Protein AF-A0A1L7NMK0-F1 (afdb_monomer_lite)

Structure (mmCIF, N/CA/C/O backbone):
data_AF-A0A1L7NMK0-F1
#
_entry.id   AF-A0A1L7NMK0-F1
#
loop_
_atom_site.group_PDB
_atom_site.id
_atom_site.type_symbol
_atom_site.label_atom_id
_atom_site.label_alt_id
_atom_site.label_comp_id
_atom_site.label_asym_id
_atom_site.label_entity_id
_atom_site.label_seq_id
_atom_site.pdbx_PDB_ins_code
_atom_site.Cartn_x
_atom_site.Cartn_y
_atom_site.Cartn_z
_atom_site.occupancy
_atom_site.B_iso_or_equiv
_atom_site.auth_seq_id
_atom_site.auth_comp_id
_atom_site.auth_asym_id
_atom_site.auth_atom_id
_atom_site.pdbx_PDB_model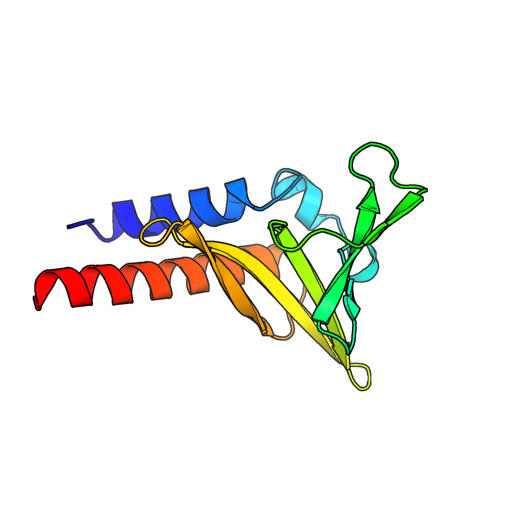_num
ATOM 1 N N . MET A 1 1 ? -13.448 -4.265 22.493 1.00 78.88 1 MET A N 1
ATOM 2 C CA . MET A 1 1 ? -12.572 -3.128 22.129 1.00 78.88 1 MET A CA 1
ATOM 3 C C . MET A 1 1 ? -11.142 -3.613 22.079 1.00 78.88 1 MET A C 1
ATOM 5 O O . MET A 1 1 ? -10.805 -4.499 22.856 1.00 78.88 1 MET A O 1
ATOM 9 N N . MET A 1 2 ? -10.332 -3.049 21.187 1.00 83.88 2 MET A N 1
ATOM 10 C CA . MET A 1 2 ? -8.895 -3.326 21.132 1.00 83.88 2 MET A CA 1
ATOM 11 C C . MET A 1 2 ? -8.120 -2.323 21.994 1.00 83.88 2 MET A C 1
ATOM 13 O O . MET A 1 2 ? -8.490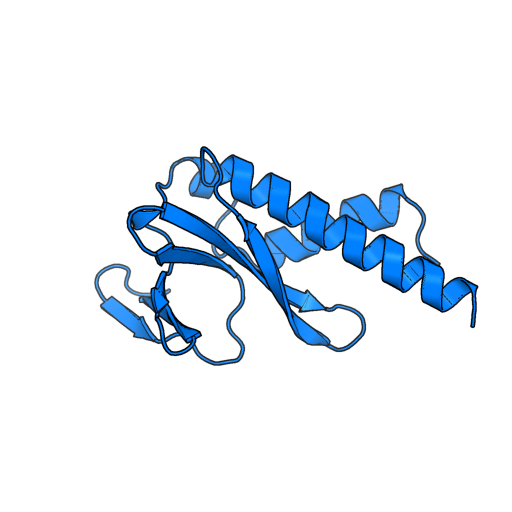 -1.149 22.060 1.00 83.88 2 MET A O 1
ATOM 17 N N . THR A 1 3 ? -7.051 -2.779 22.644 1.00 91.19 3 THR A N 1
ATOM 18 C CA . THR A 1 3 ? -6.072 -1.917 23.323 1.00 91.19 3 THR A CA 1
ATOM 19 C C . THR A 1 3 ? -5.153 -1.226 22.304 1.00 91.19 3 THR A C 1
ATOM 21 O O . THR A 1 3 ? -5.024 -1.709 21.177 1.00 91.19 3 THR A O 1
ATOM 24 N N . PRO A 1 4 ? -4.436 -0.145 22.674 1.00 91.31 4 PRO A N 1
ATOM 25 C CA . PRO A 1 4 ? -3.474 0.497 21.771 1.00 91.31 4 PRO A CA 1
ATOM 26 C C . PRO A 1 4 ? -2.407 -0.461 21.218 1.00 91.31 4 PRO A C 1
ATOM 28 O O . PRO A 1 4 ? -2.057 -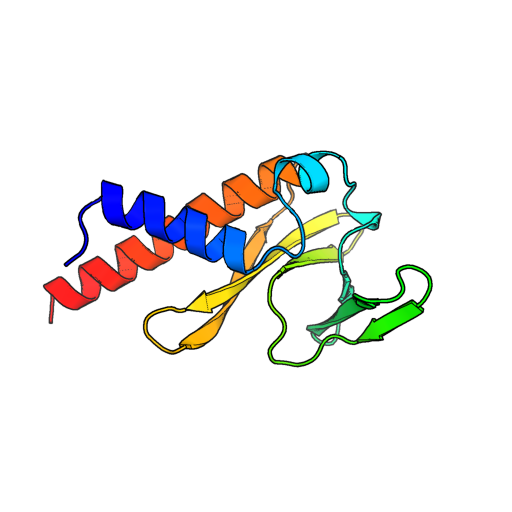0.385 20.044 1.00 91.31 4 PRO A O 1
ATOM 31 N N . SER A 1 5 ? -1.926 -1.406 22.035 1.00 92.00 5 SER A N 1
ATOM 32 C CA . SER A 1 5 ? -0.956 -2.419 21.600 1.00 92.00 5 SER A CA 1
ATOM 33 C C . SER A 1 5 ? -1.551 -3.422 20.610 1.00 92.00 5 SER A C 1
ATOM 35 O O . SER A 1 5 ? -0.887 -3.791 19.645 1.00 92.00 5 SER A O 1
ATOM 37 N N . GLN A 1 6 ? -2.813 -3.825 20.798 1.00 93.50 6 GLN A N 1
ATOM 38 C CA . GLN A 1 6 ? -3.526 -4.676 19.843 1.00 93.50 6 GLN A CA 1
ATOM 39 C C . GLN A 1 6 ? -3.776 -3.951 18.519 1.00 93.50 6 GLN A C 1
ATOM 41 O O . GLN A 1 6 ? -3.662 -4.568 17.465 1.00 93.50 6 GLN A O 1
ATOM 46 N N . ILE A 1 7 ? -4.090 -2.651 18.557 1.00 92.62 7 ILE A N 1
ATOM 47 C CA . ILE A 1 7 ? -4.283 -1.842 17.347 1.00 92.62 7 ILE A CA 1
ATOM 48 C C . ILE A 1 7 ? -2.969 -1.711 16.571 1.00 92.62 7 ILE A C 1
ATOM 50 O O . ILE A 1 7 ? -2.955 -1.933 15.363 1.00 92.62 7 ILE A O 1
ATOM 54 N N . ALA A 1 8 ? -1.861 -1.419 17.258 1.00 93.75 8 ALA A N 1
ATOM 55 C CA . ALA A 1 8 ? -0.547 -1.338 16.626 1.00 93.75 8 ALA A CA 1
ATOM 56 C C . ALA A 1 8 ? -0.142 -2.668 15.964 1.00 93.75 8 ALA A C 1
ATOM 58 O O . ALA A 1 8 ? 0.280 -2.671 14.810 1.00 93.75 8 ALA A O 1
ATOM 59 N N . ALA A 1 9 ? -0.328 -3.797 16.657 1.00 93.88 9 ALA A N 1
ATOM 60 C CA . ALA A 1 9 ? -0.041 -5.118 16.098 1.00 93.88 9 ALA A CA 1
ATOM 61 C C . ALA A 1 9 ? -0.939 -5.443 14.891 1.00 93.88 9 ALA A C 1
ATOM 63 O O . ALA A 1 9 ? -0.449 -5.898 13.862 1.00 93.88 9 ALA A O 1
ATOM 64 N N . ALA A 1 10 ? -2.241 -5.157 14.979 1.00 93.44 10 ALA A N 1
ATOM 65 C CA . ALA A 1 10 ? -3.171 -5.399 13.879 1.00 93.44 10 ALA A CA 1
ATOM 66 C C . ALA A 1 10 ? -2.861 -4.547 12.642 1.00 93.44 10 ALA A C 1
ATOM 68 O O . ALA A 1 10 ? -2.978 -5.045 11.526 1.00 93.44 10 ALA A O 1
ATOM 69 N N . ALA A 1 11 ? -2.437 -3.292 12.821 1.00 94.75 11 ALA A N 1
ATOM 70 C CA . ALA A 1 11 ? -2.039 -2.433 11.710 1.00 94.75 11 ALA A CA 1
ATOM 71 C C . ALA A 1 11 ? -0.843 -3.013 10.943 1.00 94.75 11 ALA A C 1
ATOM 73 O O . ALA A 1 11 ? -0.875 -3.079 9.715 1.00 94.75 11 ALA A O 1
ATOM 74 N N . VAL A 1 12 ? 0.176 -3.492 11.665 1.00 95.44 12 VAL A N 1
ATOM 75 C CA . VAL A 1 12 ? 1.340 -4.163 11.067 1.00 95.44 12 VAL A CA 1
ATOM 76 C C . VAL A 1 12 ? 0.918 -5.412 10.296 1.00 95.44 12 VAL A C 1
ATOM 78 O O . VAL A 1 12 ? 1.328 -5.582 9.151 1.00 95.44 12 VAL A O 1
ATOM 81 N N . GLU A 1 13 ? 0.067 -6.256 10.881 1.00 94.19 13 GLU A N 1
ATOM 82 C CA . GLU A 1 13 ? -0.396 -7.487 10.231 1.00 94.19 13 GLU A CA 1
ATOM 83 C C . GLU A 1 13 ? -1.252 -7.216 8.987 1.00 94.19 13 GLU A C 1
ATOM 85 O O . GLU A 1 13 ? -1.078 -7.879 7.967 1.00 94.19 13 GLU A O 1
ATOM 90 N N . ILE A 1 14 ? -2.129 -6.206 9.018 1.00 94.31 14 ILE A N 1
ATOM 91 C CA . ILE A 1 14 ? -2.913 -5.795 7.844 1.00 94.31 14 ILE A CA 1
ATOM 92 C C . ILE A 1 14 ? -1.986 -5.361 6.710 1.00 94.31 14 ILE A C 1
ATOM 94 O O . ILE A 1 14 ? -2.140 -5.846 5.589 1.00 94.31 14 ILE A O 1
ATOM 98 N N . VAL A 1 15 ? -1.010 -4.493 6.993 1.00 95.12 15 VAL A N 1
ATOM 99 C CA . VAL A 1 15 ? -0.054 -4.044 5.973 1.00 95.12 15 VAL A CA 1
ATOM 100 C C . VAL A 1 15 ? 0.743 -5.231 5.444 1.00 95.12 15 VAL A C 1
ATOM 102 O O . VAL A 1 15 ? 0.774 -5.431 4.236 1.00 95.12 15 VAL A O 1
ATOM 105 N N . ARG A 1 16 ? 1.299 -6.077 6.318 1.00 93.31 16 ARG A N 1
ATOM 106 C CA . ARG A 1 16 ? 2.043 -7.278 5.910 1.00 93.31 16 ARG A CA 1
ATOM 107 C C . ARG A 1 16 ? 1.225 -8.215 5.029 1.00 93.31 16 ARG A C 1
ATOM 109 O O . ARG A 1 16 ? 1.743 -8.686 4.027 1.00 93.31 16 ARG A O 1
ATOM 116 N N . SER A 1 17 ? -0.044 -8.445 5.359 1.00 91.88 17 SER A N 1
ATOM 117 C CA . SER A 1 17 ? -0.927 -9.315 4.572 1.00 91.88 17 SER A CA 1
ATOM 118 C C . SER A 1 17 ? -1.230 -8.779 3.169 1.00 91.88 17 SER A C 1
ATOM 120 O O . SER A 1 17 ? -1.575 -9.555 2.282 1.00 91.88 17 SER A O 1
ATOM 122 N N . ALA A 1 18 ? -1.100 -7.465 2.962 1.00 92.56 18 ALA A N 1
ATOM 123 C CA . ALA A 1 18 ? -1.277 -6.842 1.657 1.00 92.56 18 ALA A CA 1
ATOM 124 C C . ALA A 1 18 ? -0.007 -6.912 0.793 1.00 92.56 18 ALA A C 1
ATOM 126 O O . ALA A 1 18 ? -0.095 -6.748 -0.420 1.00 92.56 18 ALA A O 1
ATOM 127 N N . LEU A 1 19 ? 1.170 -7.126 1.387 1.00 91.88 19 LEU A N 1
ATOM 128 C CA . LEU A 1 19 ? 2.442 -7.102 0.669 1.00 91.88 19 LEU A CA 1
ATOM 129 C C . LEU A 1 19 ? 2.782 -8.490 0.093 1.00 91.88 19 LEU A C 1
ATOM 131 O O . LEU A 1 19 ? 2.665 -9.491 0.797 1.00 91.88 19 LEU A O 1
ATOM 135 N N . PRO A 1 20 ? 3.245 -8.574 -1.170 1.00 86.88 20 PRO A N 1
ATOM 136 C CA . PRO A 1 20 ? 3.590 -9.853 -1.800 1.00 86.88 20 PRO A CA 1
ATOM 137 C C . PRO A 1 20 ? 4.906 -10.453 -1.281 1.00 86.88 20 PRO A C 1
ATOM 139 O O . PRO A 1 20 ? 5.145 -11.648 -1.433 1.00 86.88 20 PRO A O 1
ATOM 142 N N . TYR A 1 21 ? 5.760 -9.625 -0.674 1.00 87.50 21 TYR A N 1
ATOM 143 C CA . TYR A 1 21 ? 7.069 -9.996 -0.143 1.00 87.50 21 TYR A CA 1
ATOM 144 C C . TYR A 1 21 ? 7.263 -9.393 1.249 1.00 87.50 21 TYR A C 1
ATOM 146 O O . TYR A 1 21 ? 6.513 -8.507 1.667 1.00 87.50 21 TYR A O 1
ATOM 154 N N . SER A 1 22 ? 8.282 -9.864 1.970 1.00 86.88 22 SER A N 1
ATOM 155 C CA . SER A 1 22 ? 8.623 -9.297 3.273 1.00 86.88 22 SER A CA 1
ATOM 156 C C . SER A 1 22 ? 9.092 -7.844 3.140 1.00 86.88 22 SER A C 1
ATOM 158 O O . SER A 1 22 ? 9.614 -7.436 2.097 1.00 86.88 22 SER A O 1
ATOM 160 N N . SER A 1 23 ? 8.916 -7.059 4.205 1.00 84.19 23 SER A N 1
ATOM 161 C CA . SER A 1 23 ? 9.320 -5.650 4.225 1.00 84.19 23 SER A CA 1
ATOM 162 C C . SER A 1 23 ? 10.808 -5.477 3.906 1.00 84.19 23 SER A C 1
ATOM 164 O O . SER A 1 23 ? 11.161 -4.592 3.139 1.00 84.19 23 SER A O 1
ATOM 166 N N . GLU A 1 24 ? 11.665 -6.376 4.397 1.00 88.62 24 GLU A N 1
ATOM 167 C CA . GLU A 1 24 ? 13.121 -6.324 4.205 1.00 88.62 24 GLU A CA 1
ATOM 168 C C . GLU A 1 24 ? 13.536 -6.507 2.734 1.00 88.62 24 GLU A C 1
ATOM 170 O O . GLU A 1 24 ? 14.564 -5.984 2.297 1.00 88.62 24 GLU A O 1
ATOM 175 N N . LEU A 1 25 ? 12.750 -7.260 1.955 1.00 88.69 25 LEU A N 1
ATOM 176 C CA . LEU A 1 25 ? 12.960 -7.392 0.511 1.00 88.69 25 LEU A CA 1
ATOM 177 C C . LEU A 1 25 ? 12.433 -6.162 -0.230 1.00 88.69 25 LEU A C 1
ATOM 179 O O . LEU A 1 25 ? 13.105 -5.647 -1.118 1.00 88.69 25 LEU A O 1
ATOM 183 N N . LEU A 1 26 ? 11.260 -5.663 0.160 1.00 89.69 26 LEU A N 1
ATOM 184 C CA . LEU A 1 26 ? 10.643 -4.493 -0.470 1.00 89.69 26 LEU A CA 1
ATOM 185 C C . LEU A 1 26 ? 11.416 -3.197 -0.216 1.00 89.69 26 LEU A C 1
ATOM 187 O O . LEU A 1 26 ? 11.404 -2.306 -1.057 1.00 89.69 26 LEU A O 1
ATOM 191 N N . GLU A 1 27 ? 12.128 -3.090 0.903 1.00 89.94 27 GLU A N 1
ATOM 192 C CA . GLU A 1 27 ? 13.015 -1.962 1.207 1.00 89.94 27 GLU A CA 1
ATOM 193 C C . GLU A 1 27 ? 14.165 -1.796 0.204 1.00 89.94 27 GLU A C 1
ATOM 195 O O . GLU A 1 27 ? 14.710 -0.700 0.080 1.00 89.94 27 GLU A O 1
ATOM 200 N N . GLN A 1 28 ? 14.511 -2.856 -0.533 1.00 89.88 28 GLN A N 1
ATOM 201 C CA . GLN A 1 28 ? 15.533 -2.825 -1.583 1.00 89.88 28 GLN A CA 1
ATOM 202 C C . GLN A 1 28 ? 14.973 -2.347 -2.928 1.00 89.88 28 GLN A C 1
ATOM 204 O O . GLN A 1 28 ? 15.747 -2.014 -3.825 1.00 89.88 28 GLN A O 1
ATOM 209 N N . CYS A 1 29 ? 13.646 -2.299 -3.070 1.00 89.69 29 CYS A N 1
ATOM 210 C CA . CYS A 1 29 ? 12.985 -1.855 -4.286 1.00 89.69 29 CYS A CA 1
ATOM 211 C C . CYS A 1 29 ? 12.946 -0.327 -4.388 1.00 89.69 29 CYS A C 1
ATOM 213 O O . CYS A 1 29 ? 12.864 0.418 -3.408 1.00 89.69 29 CYS A O 1
ATOM 215 N N . THR A 1 30 ? 12.919 0.142 -5.625 1.00 90.75 30 THR A N 1
ATOM 216 C CA . THR A 1 30 ? 12.612 1.519 -5.995 1.00 90.75 30 THR A CA 1
ATOM 217 C C . THR A 1 30 ? 11.130 1.669 -6.330 1.00 90.75 30 THR A C 1
ATOM 219 O O . THR A 1 30 ? 10.412 0.693 -6.549 1.00 90.75 30 THR A O 1
ATOM 222 N N . SER A 1 31 ? 10.648 2.910 -6.443 1.00 89.50 31 SER A N 1
ATOM 223 C CA . SER A 1 31 ? 9.257 3.152 -6.845 1.00 89.50 31 SER A CA 1
ATOM 224 C C . SER A 1 31 ? 8.908 2.586 -8.224 1.00 89.50 31 SER A C 1
ATOM 226 O O . SER A 1 31 ? 7.739 2.346 -8.480 1.00 89.50 31 SER A O 1
ATOM 228 N N . LEU A 1 32 ? 9.892 2.407 -9.115 1.00 88.19 32 LEU A N 1
ATOM 229 C CA . LEU A 1 32 ? 9.674 1.907 -10.480 1.00 88.19 32 LEU A CA 1
ATOM 230 C C . LEU A 1 32 ? 9.412 0.398 -10.535 1.00 88.19 32 LEU A C 1
ATOM 232 O O . LEU A 1 32 ? 8.931 -0.107 -11.544 1.00 88.19 32 LEU A O 1
ATOM 236 N N . GLU A 1 33 ? 9.747 -0.317 -9.464 1.00 89.50 33 GLU A N 1
ATOM 237 C CA . GLU A 1 33 ? 9.526 -1.760 -9.342 1.00 89.50 33 GLU A CA 1
ATOM 238 C C . GLU A 1 33 ? 8.173 -2.076 -8.694 1.00 89.50 33 GLU A C 1
ATOM 240 O O . GLU A 1 33 ? 7.763 -3.235 -8.632 1.00 89.50 33 GLU A O 1
ATOM 245 N N . LEU A 1 34 ? 7.462 -1.048 -8.221 1.00 92.56 34 LEU A N 1
ATOM 246 C CA . LEU A 1 34 ? 6.129 -1.192 -7.662 1.00 92.56 34 LEU A CA 1
ATOM 247 C C . LEU A 1 34 ? 5.050 -1.134 -8.752 1.00 92.56 34 LEU A C 1
ATOM 249 O O . LEU A 1 34 ? 5.220 -0.478 -9.781 1.00 92.56 34 LEU A O 1
ATOM 253 N N . PRO A 1 35 ? 3.891 -1.761 -8.505 1.00 94.94 35 PRO A N 1
ATOM 254 C CA . PRO A 1 35 ? 2.704 -1.570 -9.324 1.00 94.94 35 PRO A CA 1
ATOM 255 C C . PRO A 1 35 ? 2.326 -0.095 -9.486 1.00 94.94 35 PRO A C 1
ATOM 257 O O . PRO A 1 35 ? 2.372 0.680 -8.531 1.00 94.94 35 PRO A O 1
ATOM 260 N N . HIS A 1 36 ? 1.892 0.288 -10.682 1.00 94.81 36 HIS A N 1
ATOM 261 C CA . HIS A 1 36 ? 1.524 1.654 -11.032 1.00 94.81 36 HIS A CA 1
ATOM 262 C C . HIS A 1 36 ? 0.008 1.829 -11.154 1.00 94.81 36 HIS A C 1
ATOM 264 O O . HIS A 1 36 ? -0.666 1.068 -11.847 1.00 94.81 36 HIS A O 1
ATOM 270 N N . ILE A 1 37 ? -0.516 2.878 -10.518 1.00 94.62 37 ILE A N 1
ATOM 271 C CA . ILE A 1 37 ? -1.894 3.348 -10.667 1.00 94.62 37 ILE A CA 1
ATOM 272 C C . ILE A 1 37 ? -1.962 4.275 -11.880 1.00 94.62 37 ILE A C 1
ATOM 274 O O . ILE A 1 37 ? -1.290 5.311 -11.936 1.00 94.62 37 ILE A O 1
ATOM 278 N N . MET A 1 38 ? -2.807 3.913 -12.836 1.00 91.69 38 MET A N 1
ATOM 279 C CA . MET A 1 38 ? -3.059 4.668 -14.056 1.00 91.69 38 MET A CA 1
ATOM 280 C C . MET A 1 38 ? -4.134 5.740 -13.837 1.00 91.69 38 MET A C 1
ATOM 282 O O . MET A 1 38 ? -4.851 5.751 -12.839 1.00 91.69 38 MET A O 1
ATOM 286 N N . VAL A 1 39 ? -4.276 6.664 -14.791 1.00 86.81 39 VAL A N 1
ATOM 287 C CA . VAL A 1 39 ? -5.216 7.805 -14.694 1.00 86.81 39 VAL A CA 1
ATOM 288 C C . VAL A 1 39 ? -6.677 7.362 -14.541 1.00 86.81 39 VAL A C 1
ATOM 290 O O . VAL A 1 39 ? -7.474 8.072 -13.935 1.00 86.81 39 VAL A O 1
ATOM 293 N N . ASN A 1 40 ? -7.027 6.191 -15.071 1.00 88.50 40 ASN A N 1
ATOM 294 C CA . ASN A 1 40 ? -8.356 5.595 -14.952 1.00 88.50 40 ASN A CA 1
ATOM 295 C C . ASN A 1 40 ? -8.574 4.826 -13.632 1.00 88.50 40 ASN A C 1
ATOM 297 O O . ASN A 1 40 ? -9.662 4.299 -13.423 1.00 88.50 40 ASN A O 1
ATOM 301 N N . GLY A 1 41 ? -7.571 4.772 -12.748 1.00 87.56 41 GLY A N 1
ATOM 302 C CA . GLY A 1 41 ? -7.623 4.066 -11.466 1.00 87.56 41 GLY A CA 1
ATOM 303 C C . GLY A 1 41 ? -7.214 2.593 -11.528 1.00 87.56 41 GLY A C 1
ATOM 304 O O . GLY A 1 41 ? -7.150 1.949 -10.482 1.00 87.56 41 GLY A O 1
ATOM 305 N N . ASP A 1 42 ? -6.906 2.064 -12.713 1.00 92.94 42 ASP A N 1
ATOM 306 C CA . ASP A 1 42 ? -6.415 0.697 -12.853 1.00 92.94 42 ASP A CA 1
ATOM 307 C C . ASP A 1 42 ? -4.991 0.567 -12.317 1.00 92.94 42 ASP A C 1
ATOM 309 O O . ASP A 1 42 ? -4.163 1.466 -12.487 1.00 92.94 42 ASP A O 1
ATOM 313 N N . VAL A 1 43 ? -4.695 -0.576 -11.700 1.00 95.12 43 VAL A N 1
ATOM 314 C CA . VAL A 1 43 ? -3.355 -0.894 -11.203 1.00 95.12 43 VAL A CA 1
ATOM 315 C C . VAL A 1 43 ? -2.709 -1.905 -12.135 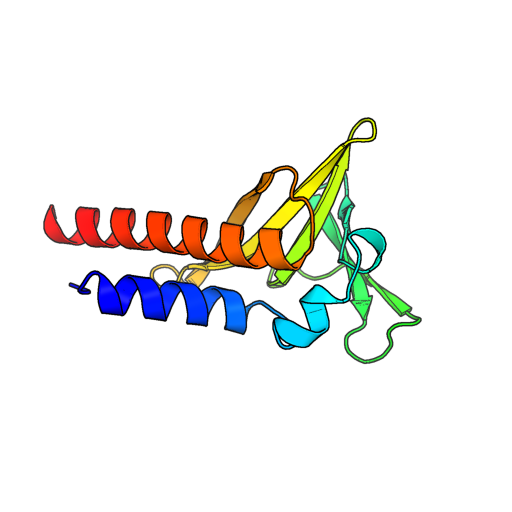1.00 95.12 43 VAL A C 1
ATOM 317 O O . VAL A 1 43 ? -3.286 -2.958 -12.400 1.00 95.12 43 VAL A O 1
ATOM 320 N N . PHE A 1 44 ? -1.509 -1.597 -12.611 1.00 94.25 44 PHE A N 1
ATOM 321 C CA . PHE A 1 44 ? -0.715 -2.491 -13.447 1.00 94.25 44 PHE A CA 1
ATOM 322 C C . PHE A 1 44 ? 0.603 -2.822 -12.766 1.00 94.25 44 PHE A C 1
ATOM 324 O O . PHE A 1 44 ? 1.241 -1.949 -12.183 1.00 94.25 44 PHE A O 1
ATOM 331 N N . GLY A 1 45 ? 1.032 -4.071 -12.862 1.00 92.50 45 GLY A N 1
ATOM 332 C CA . GLY A 1 45 ? 2.272 -4.520 -12.248 1.00 92.50 45 GLY A CA 1
ATOM 333 C C . GLY A 1 45 ? 2.759 -5.845 -12.822 1.00 92.50 45 GLY A C 1
ATOM 334 O O . GLY A 1 45 ? 2.101 -6.422 -13.696 1.00 92.50 45 GLY A O 1
ATOM 335 N N . PRO A 1 46 ? 3.907 -6.339 -12.335 1.00 88.94 46 PRO A N 1
ATOM 336 C CA . PRO A 1 46 ? 4.412 -7.653 -12.708 1.00 88.94 46 PRO A CA 1
ATOM 337 C C . PRO A 1 46 ? 3.419 -8.757 -12.318 1.00 88.94 46 PRO A C 1
ATOM 339 O O . PRO A 1 46 ? 2.800 -8.708 -11.250 1.00 88.94 46 PRO A O 1
ATOM 342 N N . ALA A 1 47 ? 3.266 -9.769 -13.167 1.00 86.62 47 ALA A N 1
ATOM 343 C CA . ALA A 1 47 ? 2.473 -10.941 -12.826 1.00 86.62 47 ALA A CA 1
ATOM 344 C C . ALA A 1 47 ? 3.149 -11.708 -11.667 1.00 86.62 47 ALA A C 1
ATOM 346 O O . ALA A 1 47 ? 4.378 -11.837 -11.667 1.00 86.62 47 ALA A O 1
ATOM 347 N N . PRO A 1 48 ? 2.392 -12.230 -10.682 1.00 78.75 48 PRO A N 1
ATOM 348 C CA . PRO A 1 48 ? 2.967 -12.911 -9.515 1.00 78.75 48 PRO A CA 1
ATOM 349 C C . PRO A 1 48 ? 3.851 -14.120 -9.855 1.00 78.75 48 PRO A C 1
ATOM 351 O O . PRO A 1 48 ? 4.769 -14.449 -9.112 1.00 78.75 48 PRO A O 1
ATOM 354 N N . ASP A 1 49 ? 3.563 -14.787 -10.971 1.00 81.81 49 ASP A N 1
ATOM 355 C CA . ASP A 1 49 ? 4.242 -15.982 -11.473 1.00 81.81 49 ASP A CA 1
ATOM 356 C C . ASP A 1 49 ? 5.285 -15.679 -12.561 1.00 81.81 49 ASP A C 1
ATOM 358 O O . ASP A 1 49 ? 6.087 -16.546 -12.913 1.00 81.81 49 ASP A O 1
ATOM 362 N N . ASN A 1 50 ? 5.298 -14.456 -13.095 1.00 80.94 50 ASN A N 1
ATOM 363 C CA . ASN A 1 50 ? 6.210 -14.045 -14.150 1.00 80.94 50 ASN A CA 1
ATOM 364 C C . ASN A 1 50 ? 6.464 -12.533 -14.112 1.00 80.94 50 ASN A C 1
ATOM 366 O O . ASN A 1 50 ? 5.733 -11.748 -14.714 1.00 80.94 50 ASN A O 1
ATOM 370 N N . ALA A 1 51 ? 7.572 -12.130 -13.488 1.00 77.19 51 ALA A N 1
ATOM 371 C CA . ALA A 1 51 ? 7.961 -10.723 -13.398 1.00 77.19 51 ALA A CA 1
ATOM 372 C C . ALA A 1 51 ? 8.238 -10.054 -14.763 1.00 77.19 51 ALA A C 1
ATOM 374 O O . ALA A 1 51 ? 8.245 -8.828 -14.846 1.00 77.19 51 ALA A O 1
ATOM 375 N N . ALA A 1 52 ? 8.444 -10.829 -15.838 1.00 80.62 52 ALA A N 1
ATOM 376 C CA . ALA A 1 52 ? 8.600 -10.302 -17.196 1.00 80.62 52 ALA A CA 1
ATOM 377 C C . ALA A 1 52 ? 7.256 -10.046 -17.906 1.00 80.62 52 ALA A C 1
ATOM 379 O O . ALA A 1 52 ? 7.235 -9.423 -18.969 1.00 80.62 52 ALA A O 1
ATOM 380 N N . ALA A 1 53 ? 6.140 -10.518 -17.345 1.00 85.44 53 ALA A N 1
ATOM 381 C CA . ALA A 1 53 ? 4.800 -10.225 -17.828 1.00 85.44 53 ALA A CA 1
ATOM 382 C C . ALA A 1 53 ? 4.176 -9.109 -16.986 1.00 85.44 53 ALA A C 1
ATOM 384 O O . ALA A 1 53 ? 4.210 -9.148 -15.759 1.00 85.44 53 ALA A O 1
ATOM 385 N N . PHE A 1 54 ? 3.576 -8.124 -17.649 1.00 86.94 54 PHE A N 1
ATOM 386 C CA . PHE A 1 54 ? 2.816 -7.063 -16.994 1.00 86.94 54 PHE A CA 1
ATOM 387 C C . PHE A 1 54 ? 1.326 -7.361 -17.129 1.00 86.94 54 PHE A C 1
ATOM 389 O O . PHE A 1 54 ? 0.857 -7.696 -18.219 1.00 86.94 54 PHE A O 1
ATOM 396 N N . MET A 1 55 ? 0.578 -7.234 -16.039 1.00 93.75 55 MET A N 1
ATOM 397 C CA . MET A 1 55 ? -0.864 -7.462 -16.033 1.00 93.75 55 MET A CA 1
ATOM 398 C C . MET A 1 55 ? -1.606 -6.332 -15.330 1.00 93.75 55 MET A C 1
ATOM 400 O O . MET A 1 55 ? -1.056 -5.643 -14.472 1.00 93.75 55 MET A O 1
ATOM 404 N N . GLN A 1 56 ? -2.878 -6.173 -15.686 1.00 95.62 56 GLN A N 1
ATOM 405 C CA . GLN A 1 56 ? -3.818 -5.384 -14.904 1.00 95.62 56 GLN A CA 1
ATOM 406 C C . GLN A 1 56 ? -4.254 -6.206 -13.693 1.00 95.62 56 GLN A C 1
ATOM 408 O O . GLN A 1 56 ? -4.741 -7.331 -13.842 1.00 95.62 56 GLN A O 1
ATOM 413 N N . TYR A 1 57 ? -4.103 -5.655 -12.496 1.00 94.06 57 TYR A N 1
ATOM 414 C CA . TYR A 1 57 ? -4.625 -6.279 -11.293 1.00 94.06 57 TYR A CA 1
ATOM 415 C C . TYR A 1 57 ? -6.129 -6.053 -11.159 1.00 94.06 57 TYR A C 1
ATOM 417 O O . TYR A 1 57 ? -6.663 -4.991 -11.478 1.00 94.06 57 TYR A O 1
ATOM 425 N N . GLY A 1 58 ? -6.813 -7.088 -10.674 1.00 91.62 58 GLY A N 1
ATOM 426 C CA . GLY A 1 58 ? -8.257 -7.073 -10.493 1.00 91.62 58 GLY A CA 1
ATOM 427 C C . GLY A 1 58 ? -8.729 -6.145 -9.363 1.00 91.62 58 GLY A C 1
ATOM 428 O O . GLY A 1 58 ? -7.934 -5.663 -8.550 1.00 91.62 58 GLY A O 1
ATOM 429 N N . PRO A 1 59 ? -10.051 -5.939 -9.251 1.00 87.62 59 PRO A N 1
ATOM 430 C CA . PRO A 1 59 ? -10.653 -5.057 -8.248 1.00 87.62 59 PRO A CA 1
ATOM 431 C C . PRO A 1 59 ? -10.450 -5.531 -6.800 1.00 87.62 59 PRO A C 1
ATOM 433 O O . PRO A 1 59 ? -10.607 -4.740 -5.877 1.00 87.62 59 PRO A O 1
ATOM 436 N N . ASP A 1 60 ? -10.076 -6.791 -6.587 1.00 89.12 60 ASP A N 1
ATOM 437 C CA . ASP A 1 60 ? -9.813 -7.364 -5.263 1.00 89.12 60 ASP A CA 1
ATOM 438 C C . ASP A 1 60 ? -8.346 -7.289 -4.828 1.00 89.12 60 ASP A C 1
ATOM 440 O O . ASP A 1 60 ? -8.022 -7.694 -3.710 1.00 89.12 60 ASP A O 1
ATOM 444 N N . TRP A 1 61 ? -7.463 -6.792 -5.699 1.00 92.81 61 TRP A N 1
ATOM 445 C CA . TRP A 1 61 ? -6.037 -6.711 -5.415 1.00 92.81 61 TRP A CA 1
ATOM 446 C C . TRP A 1 61 ? -5.735 -5.759 -4.253 1.00 92.81 61 TRP A C 1
ATOM 448 O O . TRP A 1 61 ? -6.330 -4.682 -4.128 1.00 92.81 61 TRP A O 1
ATOM 458 N N . THR A 1 62 ? -4.774 -6.172 -3.431 1.00 94.81 62 THR A N 1
ATOM 459 C CA . THR A 1 62 ? -4.203 -5.424 -2.311 1.00 94.81 62 THR A CA 1
ATOM 460 C C . THR A 1 62 ? -2.691 -5.383 -2.457 1.00 94.81 62 THR A C 1
ATOM 462 O O . THR A 1 62 ? -2.097 -6.329 -2.970 1.00 94.81 62 THR A O 1
ATOM 465 N N . GLY A 1 63 ? -2.076 -4.308 -1.981 1.00 95.44 63 GLY A N 1
ATOM 466 C CA . GLY A 1 63 ? -0.636 -4.123 -2.030 1.00 95.44 63 GLY A CA 1
ATOM 467 C C . GLY A 1 63 ? -0.233 -2.664 -2.064 1.00 95.44 63 GLY A C 1
ATOM 468 O O . GLY A 1 63 ? -1.062 -1.755 -1.973 1.00 95.44 63 GLY A O 1
ATOM 469 N N . LEU A 1 64 ? 1.074 -2.451 -2.171 1.00 96.00 64 LEU A N 1
ATOM 470 C CA . LEU A 1 64 ? 1.649 -1.129 -2.347 1.00 96.00 64 LEU A CA 1
AT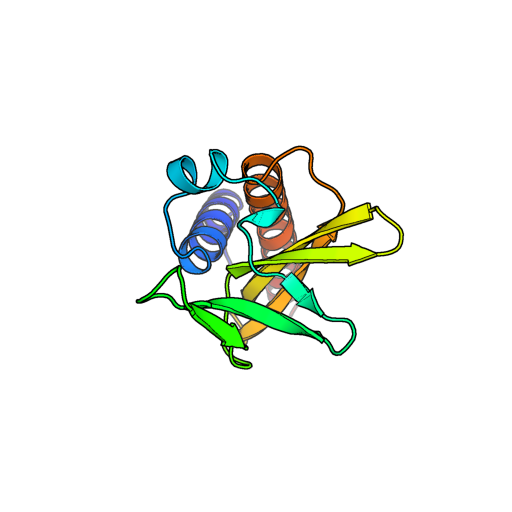OM 471 C C . LEU A 1 64 ? 1.691 -0.797 -3.839 1.00 96.00 64 LEU A C 1
ATOM 473 O O . LEU A 1 64 ? 2.113 -1.619 -4.648 1.00 96.00 64 LEU A O 1
ATOM 477 N N . ALA A 1 65 ? 1.257 0.404 -4.194 1.00 96.19 65 ALA A N 1
ATOM 478 C CA . ALA A 1 65 ? 1.306 0.914 -5.553 1.00 96.19 65 ALA A CA 1
ATOM 479 C C . ALA A 1 65 ? 1.805 2.358 -5.562 1.00 96.19 65 ALA A C 1
ATOM 481 O O . ALA A 1 65 ? 1.808 3.051 -4.541 1.00 96.19 65 ALA A O 1
ATOM 482 N N . VAL A 1 66 ? 2.199 2.829 -6.735 1.00 96.38 66 VAL A N 1
ATOM 483 C CA . VAL A 1 66 ? 2.636 4.202 -6.956 1.00 96.38 66 VAL A CA 1
ATOM 484 C C . VAL A 1 66 ? 1.802 4.867 -8.034 1.00 96.38 66 VAL A C 1
ATOM 486 O O . VAL A 1 66 ? 1.361 4.247 -8.993 1.00 96.38 66 VAL A O 1
ATOM 489 N N . SER A 1 67 ? 1.602 6.168 -7.906 1.00 94.69 67 SER A N 1
ATOM 490 C CA . SER A 1 67 ? 1.071 7.000 -8.982 1.00 94.69 67 SER A CA 1
ATOM 491 C C . SER A 1 67 ? 2.075 8.098 -9.283 1.00 94.69 67 SER A C 1
ATOM 493 O O . SER A 1 67 ? 2.597 8.711 -8.348 1.00 94.69 67 SER A O 1
ATOM 495 N N . SER A 1 68 ? 2.280 8.409 -10.558 1.00 88.25 68 SER A N 1
ATOM 496 C CA . SER A 1 68 ? 3.120 9.533 -10.965 1.00 88.25 68 SER A CA 1
ATOM 497 C C . SER A 1 68 ? 2.272 10.597 -11.651 1.00 88.25 68 SER A C 1
ATOM 499 O O . SER A 1 68 ? 1.612 10.327 -12.653 1.00 88.25 68 SER A O 1
ATOM 501 N N . ARG A 1 69 ? 2.286 11.825 -11.122 1.00 79.00 69 ARG A N 1
ATOM 502 C CA . ARG A 1 69 ? 1.603 12.976 -11.729 1.00 79.00 69 ARG A CA 1
ATOM 503 C C . ARG A 1 69 ? 2.539 14.175 -11.744 1.00 79.00 69 ARG A C 1
ATOM 505 O O . ARG A 1 69 ? 3.081 14.548 -10.710 1.00 79.00 69 ARG A O 1
ATOM 512 N N . CYS A 1 70 ? 2.731 14.772 -12.921 1.00 72.81 70 CYS A N 1
ATOM 513 C CA . CYS A 1 70 ? 3.573 15.961 -13.108 1.00 72.81 70 CYS A CA 1
ATOM 514 C C . CYS A 1 70 ? 4.994 15.820 -12.516 1.00 72.81 70 CYS A C 1
ATOM 516 O O . CYS A 1 70 ? 5.511 16.756 -11.917 1.00 72.81 70 CYS A O 1
ATOM 518 N N . GLY A 1 71 ? 5.608 14.638 -12.645 1.00 73.38 71 GLY A N 1
ATOM 519 C CA . GLY A 1 71 ? 6.951 14.355 -12.119 1.00 73.38 71 GLY A CA 1
ATOM 520 C C . GLY A 1 71 ? 7.015 14.017 -10.624 1.00 73.38 71 GLY A C 1
ATOM 521 O O . GLY A 1 71 ? 8.077 13.633 -10.146 1.00 73.38 71 GLY A O 1
ATOM 522 N N . GLY A 1 72 ? 5.902 14.108 -9.889 1.00 83.50 72 GLY A N 1
ATOM 523 C CA . GLY A 1 72 ? 5.812 13.666 -8.498 1.00 83.50 72 GLY A CA 1
ATOM 524 C C . GLY A 1 72 ? 5.319 12.226 -8.391 1.00 83.50 72 GLY A C 1
ATOM 525 O O . GLY A 1 72 ? 4.300 11.882 -8.992 1.00 83.50 72 GLY A O 1
ATOM 526 N N . THR A 1 73 ? 6.010 11.406 -7.599 1.00 91.69 73 THR A N 1
ATOM 527 C CA . THR A 1 73 ? 5.586 10.043 -7.247 1.00 91.69 73 THR A CA 1
ATOM 528 C C . THR A 1 73 ? 4.914 10.056 -5.880 1.00 91.69 73 THR A C 1
ATOM 530 O O . THR A 1 73 ? 5.458 10.593 -4.918 1.00 91.69 73 THR A O 1
ATOM 533 N N . SER A 1 74 ? 3.718 9.480 -5.793 1.00 95.19 74 SER A N 1
ATOM 534 C CA . SER A 1 74 ? 3.003 9.244 -4.535 1.00 95.19 74 SER A CA 1
ATOM 535 C C . SER A 1 74 ? 2.785 7.756 -4.338 1.00 95.19 74 SER A C 1
ATOM 537 O O . SER A 1 74 ? 2.484 7.049 -5.300 1.00 95.19 74 SER A O 1
ATOM 539 N N . TYR A 1 75 ? 2.922 7.305 -3.098 1.00 96.88 75 TYR A N 1
ATOM 540 C CA . TYR A 1 75 ? 2.700 5.924 -2.702 1.00 96.88 75 TYR A CA 1
ATOM 541 C C . TYR A 1 75 ? 1.275 5.740 -2.190 1.00 96.88 75 TYR A C 1
ATOM 543 O O . TYR A 1 75 ? 0.672 6.648 -1.612 1.00 96.88 75 TYR A O 1
ATOM 551 N N . TRP A 1 76 ? 0.754 4.541 -2.398 1.00 97.12 76 TRP A N 1
ATOM 552 C CA . TRP A 1 76 ? -0.601 4.155 -2.050 1.00 97.12 76 TRP A CA 1
ATOM 553 C C . TRP A 1 76 ? -0.604 2.744 -1.494 1.00 97.12 76 TRP A C 1
ATOM 555 O O . TRP A 1 76 ? 0.068 1.867 -2.034 1.00 97.12 76 TRP A O 1
ATOM 565 N N . LEU A 1 77 ? -1.406 2.513 -0.461 1.00 97.31 77 LEU A N 1
ATOM 566 C CA . LEU A 1 77 ? -1.685 1.176 0.048 1.00 97.31 77 LEU A CA 1
ATOM 567 C C . LEU A 1 77 ? -3.124 0.794 -0.291 1.00 97.31 77 LEU A C 1
ATOM 569 O O . LEU A 1 77 ? -4.055 1.496 0.098 1.00 97.31 77 LEU A O 1
ATOM 573 N N . TYR A 1 78 ? -3.298 -0.353 -0.936 1.00 96.00 78 TYR A N 1
ATOM 574 C CA . TYR A 1 78 ? -4.574 -1.053 -1.045 1.00 96.00 78 TYR A CA 1
ATOM 575 C C . TYR A 1 78 ? -4.604 -2.186 -0.027 1.00 96.00 78 TYR A C 1
ATOM 577 O O . TYR A 1 78 ? -3.709 -3.027 -0.010 1.00 96.00 78 TYR A O 1
ATOM 585 N N . TYR A 1 79 ? -5.633 -2.230 0.812 1.00 94.94 79 TYR A N 1
ATOM 586 C CA . TYR A 1 79 ? -5.766 -3.236 1.866 1.00 94.94 79 TYR A CA 1
ATOM 587 C C . TYR A 1 79 ? -7.241 -3.576 2.108 1.00 94.94 79 TYR A C 1
ATOM 589 O O . TYR A 1 79 ? -8.132 -2.918 1.571 1.00 94.94 79 TYR A O 1
ATOM 597 N N . ARG A 1 80 ? -7.527 -4.615 2.900 1.00 90.75 80 ARG A N 1
ATOM 598 C CA . ARG A 1 80 ? -8.903 -4.937 3.312 1.00 90.75 80 ARG A CA 1
ATOM 599 C C . ARG A 1 80 ? -9.185 -4.412 4.710 1.00 90.75 80 ARG A C 1
ATOM 601 O O . ARG A 1 80 ? -8.460 -4.718 5.657 1.00 90.75 80 ARG A O 1
ATOM 608 N N . CYS A 1 81 ? -10.273 -3.663 4.848 1.00 84.12 81 CYS A N 1
ATOM 609 C CA . CYS A 1 81 ? -10.796 -3.294 6.154 1.00 84.12 81 CYS A CA 1
ATOM 610 C C . CYS A 1 81 ? -11.254 -4.563 6.881 1.00 84.12 81 CYS A C 1
ATOM 612 O O . CYS A 1 81 ? -12.139 -5.267 6.401 1.00 84.12 81 CYS A O 1
ATOM 614 N N . GLN A 1 82 ? -10.707 -4.855 8.064 1.00 77.94 82 GLN A N 1
ATOM 615 C CA . GLN A 1 82 ? -11.111 -6.056 8.807 1.00 77.94 82 GLN A CA 1
ATOM 616 C C . GLN A 1 82 ? -12.587 -6.033 9.235 1.00 77.94 82 GLN A C 1
ATOM 618 O O . GLN A 1 82 ? -13.175 -7.093 9.442 1.00 77.94 82 GLN A O 1
ATOM 623 N N . LEU A 1 83 ? -13.196 -4.848 9.359 1.00 76.00 83 LEU A N 1
ATOM 624 C CA . LEU A 1 83 ? -14.572 -4.710 9.838 1.00 76.00 83 LEU A CA 1
ATOM 625 C C . LEU A 1 83 ? -15.609 -4.952 8.745 1.00 76.00 83 LEU A C 1
ATOM 627 O O . LEU A 1 83 ? -16.581 -5.659 8.991 1.00 76.00 83 LEU A O 1
ATOM 631 N N . THR A 1 84 ? -15.417 -4.349 7.572 1.00 82.75 84 THR A N 1
ATOM 632 C CA . THR A 1 84 ? -16.372 -4.428 6.456 1.00 82.75 84 THR A CA 1
ATOM 633 C C . THR A 1 84 ? -15.959 -5.445 5.398 1.00 82.75 84 THR A C 1
ATOM 635 O O . THR A 1 84 ? -16.772 -5.797 4.555 1.00 82.75 84 THR A O 1
ATOM 638 N N . GLN A 1 85 ? -14.710 -5.927 5.431 1.00 85.81 85 GLN A N 1
ATOM 639 C CA . GLN A 1 85 ? -14.071 -6.749 4.388 1.00 85.81 85 GLN A CA 1
ATOM 640 C C . GLN A 1 85 ? -13.969 -6.066 3.015 1.00 85.81 85 GLN A C 1
ATOM 642 O O . GLN A 1 85 ? -13.489 -6.668 2.047 1.00 85.81 85 GLN A O 1
ATOM 647 N N . GLU A 1 86 ? -14.354 -4.793 2.939 1.00 88.56 86 GLU A N 1
ATOM 648 C CA . GLU A 1 86 ? -14.243 -3.975 1.743 1.00 88.56 86 GLU A CA 1
ATOM 649 C C . GLU A 1 86 ? -12.794 -3.545 1.516 1.00 88.56 86 GLU A C 1
ATOM 651 O O . GLU A 1 86 ? -11.995 -3.392 2.452 1.00 88.56 86 GLU A O 1
ATOM 656 N N . ARG A 1 87 ? -12.459 -3.338 0.242 1.00 91.38 87 ARG A N 1
ATOM 657 C CA . ARG A 1 87 ? -11.165 -2.796 -0.152 1.00 91.38 87 ARG A CA 1
ATOM 658 C C . ARG A 1 87 ? -11.100 -1.319 0.229 1.00 91.38 87 ARG A C 1
ATOM 660 O O . ARG A 1 87 ? -11.924 -0.523 -0.214 1.00 91.38 87 ARG A O 1
ATOM 667 N N . ALA A 1 88 ? -10.087 -0.967 1.003 1.00 91.50 88 ALA A N 1
ATOM 668 C CA . ALA A 1 88 ? -9.738 0.399 1.346 1.00 91.50 88 ALA A CA 1
ATOM 669 C C . ALA A 1 88 ? -8.471 0.821 0.593 1.00 91.50 88 ALA A C 1
ATOM 671 O O . ALA A 1 88 ? -7.645 -0.013 0.208 1.00 91.50 88 ALA A O 1
ATOM 672 N N . MET A 1 89 ? -8.326 2.130 0.393 1.00 92.88 89 MET A N 1
ATOM 673 C CA . MET A 1 89 ? -7.114 2.741 -0.143 1.00 92.88 89 MET A CA 1
ATOM 674 C C . MET A 1 89 ? -6.630 3.841 0.796 1.00 92.88 89 MET A C 1
AT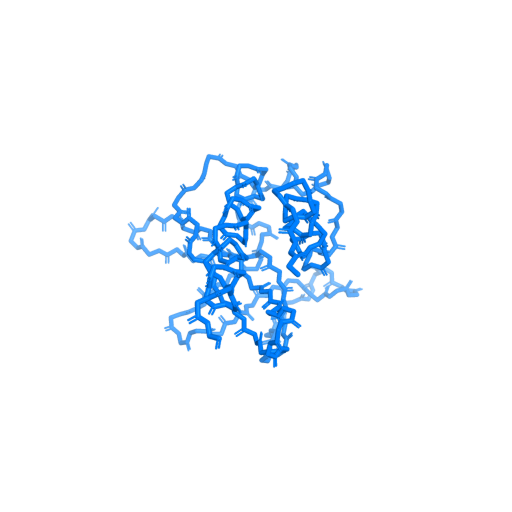OM 676 O O . MET A 1 89 ? -7.429 4.640 1.280 1.00 92.88 89 MET A O 1
ATOM 680 N N . ALA A 1 90 ? -5.323 3.892 1.023 1.00 94.44 90 ALA A N 1
ATOM 681 C CA . ALA A 1 90 ? -4.664 4.954 1.767 1.00 94.44 90 ALA A CA 1
ATOM 682 C C . ALA A 1 90 ? -3.672 5.678 0.855 1.00 94.44 90 ALA A C 1
ATOM 684 O O . ALA A 1 90 ? -2.796 5.049 0.258 1.00 94.44 90 ALA A O 1
ATOM 685 N N . CYS A 1 91 ? -3.808 7.002 0.758 1.00 94.56 91 CYS A N 1
ATOM 686 C CA . CYS A 1 91 ? -2.807 7.853 0.124 1.00 94.56 91 CYS A CA 1
ATOM 687 C C . CYS A 1 91 ? -1.691 8.118 1.132 1.00 94.56 91 CYS A C 1
ATOM 689 O O . CYS A 1 91 ? -1.926 8.723 2.176 1.00 94.56 91 CYS A O 1
ATOM 691 N N . LEU A 1 92 ? -0.479 7.683 0.810 1.00 96.12 92 LEU A N 1
ATOM 692 C CA . LEU A 1 92 ? 0.694 7.849 1.669 1.00 96.12 92 LEU A CA 1
ATOM 693 C C . LEU A 1 92 ? 1.506 9.088 1.273 1.00 96.12 92 LEU A C 1
ATOM 695 O O . LEU A 1 92 ? 2.440 9.470 1.973 1.00 96.12 92 LEU A O 1
ATOM 699 N N . GLY A 1 93 ? 1.155 9.713 0.144 1.00 94.25 93 GLY A N 1
ATOM 700 C CA . GLY A 1 93 ? 1.890 10.830 -0.431 1.00 94.25 93 GLY A CA 1
ATOM 701 C C . GLY A 1 93 ? 3.293 10.436 -0.912 1.00 94.25 93 GLY A C 1
ATOM 702 O O . GLY A 1 93 ? 3.601 9.249 -1.064 1.00 94.25 93 GLY A O 1
ATOM 703 N N . PRO A 1 94 ? 4.149 11.424 -1.209 1.00 94.94 94 PRO A N 1
ATOM 704 C CA . PRO A 1 94 ? 5.551 11.184 -1.524 1.00 94.94 94 PRO A CA 1
ATOM 705 C C . PRO A 1 94 ? 6.291 10.609 -0.315 1.00 94.94 94 PRO A C 1
ATOM 707 O O . PRO A 1 94 ? 6.177 11.134 0.790 1.00 94.94 94 PRO A O 1
ATOM 710 N N . GLN A 1 95 ? 7.075 9.557 -0.541 1.00 95.56 95 GLN A N 1
ATOM 711 C CA . GLN A 1 95 ? 7.902 8.914 0.480 1.00 95.56 95 GLN A CA 1
ATOM 712 C C . GLN A 1 95 ? 9.339 8.775 -0.033 1.00 95.56 95 GLN A C 1
ATOM 714 O O . GLN A 1 95 ? 9.535 8.589 -1.239 1.00 95.56 95 GLN A O 1
ATOM 719 N N . PRO A 1 96 ? 10.351 8.873 0.846 1.00 93.56 96 PRO A N 1
ATOM 720 C CA . PRO A 1 96 ? 11.756 8.815 0.442 1.00 93.56 96 PRO A CA 1
ATOM 721 C C . PRO A 1 96 ? 12.201 7.415 -0.010 1.00 93.56 96 PRO A C 1
ATOM 723 O O . PRO A 1 96 ? 13.212 7.295 -0.696 1.00 93.56 96 PRO A O 1
ATOM 726 N N . SER A 1 97 ? 11.466 6.365 0.361 1.00 94.38 97 SER A N 1
ATOM 727 C CA . SER A 1 97 ? 11.743 4.974 -0.007 1.00 94.38 97 SER A CA 1
ATOM 728 C C . SER A 1 97 ? 10.481 4.113 0.101 1.00 94.38 97 SER A C 1
ATOM 730 O O . SER A 1 97 ? 9.479 4.531 0.688 1.00 94.38 97 SER A O 1
ATOM 732 N N . VAL A 1 98 ? 10.545 2.885 -0.424 1.00 95.19 98 VAL A N 1
ATOM 733 C CA . VAL A 1 98 ? 9.492 1.874 -0.237 1.00 95.19 98 VAL A CA 1
ATOM 734 C C . VAL A 1 98 ? 9.329 1.520 1.245 1.00 95.19 98 VAL A C 1
ATOM 736 O O . VAL A 1 98 ? 8.202 1.435 1.723 1.00 95.19 98 VAL A O 1
ATOM 739 N N . GLY A 1 99 ? 10.429 1.413 1.998 1.00 95.31 99 GLY A N 1
ATOM 740 C CA . GLY A 1 99 ? 10.393 1.201 3.452 1.00 95.31 99 GLY A CA 1
ATOM 741 C C . GLY A 1 99 ? 9.619 2.291 4.193 1.00 95.31 99 GLY A C 1
ATOM 742 O O . GLY A 1 99 ? 8.692 1.995 4.943 1.00 95.31 99 GLY A O 1
ATOM 743 N N . ALA A 1 100 ? 9.909 3.563 3.899 1.00 95.75 100 ALA A N 1
ATOM 744 C CA . ALA A 1 100 ? 9.176 4.686 4.484 1.00 95.75 100 ALA A CA 1
ATOM 745 C C . ALA A 1 100 ? 7.687 4.679 4.093 1.00 95.75 100 ALA A C 1
ATOM 747 O O . ALA A 1 100 ? 6.828 5.036 4.898 1.00 95.75 100 ALA A O 1
ATOM 748 N N . ALA A 1 101 ? 7.354 4.217 2.882 1.00 97.00 101 ALA A N 1
ATOM 749 C CA . ALA A 1 101 ? 5.965 4.014 2.484 1.00 97.00 101 ALA A CA 1
ATOM 750 C C . ALA A 1 101 ? 5.282 2.890 3.278 1.00 97.00 101 ALA A C 1
ATOM 752 O O . ALA A 1 101 ? 4.135 3.057 3.684 1.00 97.00 101 ALA A O 1
ATOM 753 N N . ILE A 1 102 ? 5.967 1.781 3.564 1.00 96.69 102 ILE A N 1
ATOM 754 C CA . ILE A 1 102 ? 5.434 0.705 4.415 1.00 96.69 102 ILE A CA 1
ATOM 755 C C . ILE A 1 102 ? 5.193 1.216 5.844 1.00 96.69 102 ILE A C 1
ATOM 757 O O . ILE A 1 102 ? 4.134 0.963 6.418 1.00 96.69 102 ILE A O 1
ATOM 761 N N . GLU A 1 103 ? 6.119 1.991 6.409 1.00 96.56 103 GLU A N 1
ATOM 762 C CA . GLU A 1 103 ? 5.935 2.614 7.725 1.00 96.56 103 GLU A CA 1
ATOM 763 C C . GLU A 1 103 ? 4.744 3.584 7.737 1.00 96.56 103 GLU A C 1
ATOM 765 O O . GLU A 1 103 ? 3.894 3.515 8.630 1.00 96.56 103 GLU A O 1
ATOM 770 N N . ALA A 1 104 ? 4.632 4.447 6.721 1.00 97.50 104 ALA A N 1
ATOM 771 C CA . ALA A 1 104 ? 3.507 5.366 6.564 1.00 97.50 104 ALA A CA 1
ATOM 772 C C . ALA A 1 104 ? 2.171 4.619 6.423 1.00 97.50 104 ALA A C 1
ATOM 774 O O . ALA A 1 104 ? 1.171 5.017 7.024 1.00 97.50 104 ALA A O 1
ATOM 775 N N . ALA A 1 105 ? 2.160 3.505 5.687 1.00 97.50 105 ALA A N 1
ATOM 776 C CA . ALA A 1 105 ? 1.018 2.605 5.569 1.00 97.50 105 ALA A CA 1
ATOM 777 C C . ALA A 1 105 ? 0.583 2.060 6.935 1.00 97.50 105 ALA A C 1
ATOM 779 O O . ALA A 1 105 ? -0.604 2.112 7.260 1.00 97.50 105 ALA A O 1
ATOM 780 N N . VAL A 1 106 ? 1.527 1.604 7.766 1.00 97.25 106 VAL A N 1
ATOM 781 C CA . VAL A 1 106 ? 1.220 1.121 9.123 1.00 97.25 106 VAL A CA 1
ATOM 782 C C . VAL A 1 106 ? 0.605 2.231 9.973 1.00 97.25 106 VAL A C 1
ATOM 784 O O . VAL A 1 106 ? -0.394 1.988 10.650 1.00 97.25 106 VAL A O 1
ATOM 787 N N . GLN A 1 107 ? 1.144 3.454 9.922 1.00 97.19 107 GLN A N 1
ATOM 788 C CA . GLN A 1 107 ? 0.575 4.580 10.674 1.00 97.19 107 GLN A CA 1
ATOM 789 C C . GLN A 1 107 ? -0.835 4.948 10.196 1.00 97.19 107 GLN A C 1
ATOM 791 O O . GLN A 1 107 ? -1.707 5.211 11.024 1.00 97.19 107 GLN A O 1
ATOM 796 N N . HIS A 1 108 ? -1.087 4.918 8.885 1.00 96.12 108 HIS A N 1
ATOM 797 C CA . HIS A 1 108 ? -2.413 5.198 8.336 1.00 96.12 108 HIS A CA 1
ATOM 798 C C . HIS A 1 108 ? -3.437 4.143 8.771 1.00 96.12 108 HIS A C 1
ATOM 800 O O . HIS A 1 108 ? -4.489 4.489 9.305 1.00 96.12 108 HIS A O 1
ATOM 806 N N . VAL A 1 109 ? -3.118 2.853 8.611 1.00 95.31 109 VAL A N 1
ATOM 807 C CA . VAL A 1 109 ? -4.009 1.758 9.034 1.00 95.31 109 VAL A CA 1
ATOM 808 C C . VAL A 1 109 ? -4.253 1.813 10.541 1.00 95.31 109 VAL A C 1
ATOM 810 O O . VAL A 1 109 ? -5.374 1.603 10.999 1.00 95.31 109 VAL A O 1
ATOM 813 N N . ARG A 1 110 ? -3.228 2.143 11.332 1.00 95.50 110 ARG A N 1
ATOM 814 C CA . ARG A 1 110 ? -3.373 2.340 12.775 1.00 95.50 110 ARG A CA 1
ATOM 815 C C . ARG A 1 110 ? -4.383 3.447 13.093 1.00 95.50 110 ARG A C 1
ATOM 817 O O . ARG A 1 110 ? -5.259 3.220 13.923 1.00 95.50 110 ARG A O 1
ATOM 824 N N . ALA A 1 111 ? -4.287 4.603 12.437 1.00 93.12 111 ALA A N 1
ATOM 825 C CA . ALA A 1 111 ? -5.218 5.713 12.638 1.00 93.12 111 ALA A CA 1
ATOM 826 C C . ALA A 1 111 ? -6.662 5.333 12.259 1.00 93.12 111 ALA A C 1
ATOM 828 O O . ALA A 1 111 ? -7.596 5.647 13.001 1.00 93.12 111 ALA A O 1
ATOM 829 N N . ASP A 1 112 ? -6.845 4.591 11.163 1.00 91.25 112 ASP A N 1
ATOM 830 C CA . ASP A 1 112 ? -8.156 4.077 10.747 1.00 91.25 112 ASP A CA 1
ATOM 831 C C . ASP A 1 112 ? -8.748 3.127 11.804 1.00 91.25 112 ASP A C 1
ATOM 833 O O . ASP A 1 112 ? -9.907 3.266 12.211 1.00 91.25 112 ASP A O 1
ATOM 837 N N . LEU A 1 113 ? -7.938 2.199 12.326 1.00 91.38 113 LEU A N 1
ATOM 838 C CA . LEU A 1 113 ? -8.346 1.278 13.390 1.00 91.38 113 LEU A CA 1
ATOM 839 C C . LEU A 1 113 ? -8.680 2.006 14.699 1.00 91.38 113 LEU A C 1
ATOM 841 O O . LEU A 1 113 ? -9.670 1.660 15.350 1.00 91.38 113 LEU A O 1
ATOM 845 N N . GLU A 1 114 ? -7.887 3.005 15.095 1.00 92.56 114 GLU A N 1
ATOM 846 C CA . GLU A 1 114 ? -8.158 3.845 16.270 1.00 92.56 114 GLU A CA 1
ATOM 847 C C . GLU A 1 114 ? -9.496 4.578 16.110 1.00 92.56 114 GLU A C 1
ATOM 849 O O . GLU A 1 114 ? -10.343 4.536 17.012 1.00 92.56 114 GLU A O 1
ATOM 854 N N . TYR A 1 115 ? -9.735 5.167 14.935 1.00 89.25 115 TYR A N 1
ATOM 855 C CA . TYR A 1 115 ? -10.992 5.829 14.612 1.00 89.25 115 TYR A CA 1
ATOM 856 C C . TYR A 1 115 ? -12.177 4.860 14.701 1.00 89.25 115 TYR A C 1
ATOM 858 O O . TYR A 1 115 ? -13.136 5.134 15.429 1.00 89.25 115 TYR A O 1
ATOM 866 N N . TRP A 1 116 ? -12.121 3.698 14.050 1.00 85.75 116 TRP A N 1
ATOM 867 C CA . TRP A 1 116 ? -13.229 2.738 14.082 1.00 85.75 116 TRP A CA 1
ATOM 868 C C . TRP A 1 116 ? -13.463 2.137 15.470 1.00 85.75 116 TRP A C 1
ATOM 870 O O . TRP A 1 116 ? -14.614 1.968 15.882 1.00 85.75 116 TRP A O 1
ATOM 880 N N . ASN A 1 117 ? -12.397 1.844 16.221 1.00 86.94 117 ASN A N 1
ATOM 881 C CA . ASN A 1 117 ? -12.509 1.364 17.597 1.00 86.94 117 ASN A CA 1
ATOM 882 C C . ASN A 1 117 ? -13.167 2.431 18.489 1.00 86.94 117 ASN A C 1
ATOM 884 O O . ASN A 1 117 ? -14.018 2.080 19.300 1.00 86.94 117 ASN A O 1
ATOM 888 N N . SER A 1 118 ? -12.873 3.724 18.286 1.00 86.50 118 SER A N 1
ATOM 889 C CA . SER A 1 118 ? -13.548 4.818 19.005 1.00 86.50 118 SER A CA 1
ATOM 890 C C . SER A 1 118 ? -15.043 4.918 18.674 1.00 86.50 118 SER A C 1
ATOM 892 O O . SER A 1 118 ? -15.861 5.115 19.572 1.00 86.50 118 SER A O 1
ATOM 894 N N . LYS A 1 119 ? -15.429 4.714 17.405 1.00 82.31 119 LYS A N 1
ATOM 895 C CA . LYS A 1 119 ? -16.837 4.743 16.975 1.00 82.31 119 LYS A CA 1
ATOM 896 C C . LYS A 1 119 ? -17.653 3.592 17.554 1.00 82.31 119 LYS A C 1
ATOM 898 O O . LYS A 1 119 ? -18.812 3.799 17.885 1.00 82.31 119 LYS A O 1
ATOM 903 N N . ARG A 1 120 ? -17.045 2.417 17.736 1.00 75.81 120 ARG A N 1
ATOM 904 C CA . ARG A 1 120 ? -17.675 1.267 18.410 1.00 75.81 120 ARG A CA 1
ATOM 905 C C . ARG A 1 120 ? -17.892 1.474 19.904 1.00 75.81 120 ARG A C 1
ATOM 907 O O . ARG A 1 120 ? -18.757 0.830 20.471 1.00 75.81 120 ARG A O 1
ATOM 914 N N . THR A 1 121 ? -17.087 2.321 20.534 1.00 68.56 121 THR A N 1
ATOM 915 C CA . THR A 1 121 ? -17.217 2.656 21.959 1.00 68.56 121 THR A CA 1
ATOM 916 C C . THR A 1 121 ? -18.285 3.715 22.215 1.00 68.56 121 THR A C 1
ATOM 918 O O . THR A 1 121 ? -18.814 3.795 23.318 1.00 68.56 121 THR A O 1
ATOM 921 N N . ALA A 1 122 ? -18.576 4.545 21.213 1.00 61.12 122 ALA A N 1
ATOM 922 C CA . ALA A 1 122 ? -19.573 5.607 21.295 1.00 61.12 122 ALA A CA 1
ATOM 923 C C . ALA A 1 122 ? -20.992 5.168 20.878 1.00 61.12 122 ALA A C 1
ATOM 925 O O . ALA A 1 122 ? -21.919 5.965 21.021 1.00 61.12 122 ALA A O 1
ATOM 926 N N . ALA A 1 123 ? -21.142 3.955 20.335 1.00 55.22 123 ALA A N 1
ATOM 927 C CA . ALA A 1 123 ? -22.406 3.340 19.922 1.00 55.22 123 ALA A CA 1
ATOM 928 C C . ALA A 1 123 ? -22.874 2.320 20.966 1.00 55.22 123 ALA A C 1
ATOM 930 O O . ALA A 1 123 ? -24.103 2.240 21.180 1.00 55.22 123 ALA A O 1
#

Sequence (123 aa):
MMTPSQIAAAAVEIVRSALPYSSELLEQCTSLELPHIMVNGDVFGPAPDNAAAFMQYGPDWTGLAVSSRCGGTSYWLYYRCQLTQERAMACLGPQPSVGAAIEAAVQHVRADLEYWNSKRTAA

Foldseek 3Di:
DDDLVRLLVVLLVQQCVQAPDDLVVQQPDFLVQFWEQDPVRWTWHADSVGRVDIDTDDPLHWHKHWYDDPNFIWIKTWTADPPPRDIDMDTLGGDPTSSRSSVSSSVVSSVVSVVVVVVVVVD

pLDDT: mean 89.9, std 7.22, range [55.22, 97.5]

Radius of gyration: 15.0 Å; chains: 1; bounding box: 38×32×41 Å

Organism: Pseudomonas putida (NCBI:txid303)

Secondary structure (DSSP, 8-state):
---HHHHHHHHHHHHHHH-SS-HHHHTT--GGGS-EE-TTS-EEEEETTEEEEEEEPPTT--EEEEEEETTEEEEEEEEE-TTT--EEEEEEE--SSHHHHHHHHHHHHHHHHHHHHHHHH--